Protein AF-D3AXM5-F1 (afdb_monomer)

Nearest PDB structures (foldseek):
  8ueo-assembly1_1Y  TM=3.007E-01  e=5.990E+00  Sus scrofa

Solvent-accessible surface area (backbone atoms only — not comparable to full-atom values): 7643 Å² total; per-residue (Å²): 140,57,80,69,59,55,55,54,50,50,53,52,52,53,52,48,37,53,47,13,52,52,37,27,49,51,12,56,48,40,53,74,76,42,63,86,77,38,72,65,55,48,53,51,19,52,49,30,34,55,52,13,50,47,45,33,46,50,68,77,50,74,56,74,78,54,46,77,76,40,54,55,64,71,36,64,57,41,43,11,54,48,34,31,52,51,12,57,70,45,48,45,100,58,69,70,37,33,56,52,10,52,52,33,27,52,52,12,48,52,46,37,54,49,47,73,71,49,84,68,73,84,81,75,63,78,79,65,65,62,77,76,68,79,86,88,79,132

Foldseek 3Di:
DDPVLVVVLVVLLVLQLVLLVLLLVLLVVLCVPPVPPDPVSPVLSVVSNVVSVVSNCCSVDVDVVVCVVPVLCQDLQSSLVVLLVSLVSQCDDDDSSVVSSVVSNVSSVVSNVVCVVCPDDRDDDPVVVVVVDDPPDD

Mean predicted aligned error: 11.16 Å

InterPro domains:
  IPR013714 Golgi apparatus membrane protein TVP15 [PF08507] (11-137)
  IPR013714 Golgi apparatus membrane protein TVP15 [PTHR28128] (6-129)

Secondary structure (DSSP, 8-state):
--HHHHHHHHHHHHHHHHHHHHHHHHHHHHHHHHTTT-HHHHHHHHHHHHHHHHHHHHHH---HHHHTT-HHHHSHHHHHHHHHHHHHHH--SSTHHHHHHHHHHHHHHHHHHHHHH--S--PPPTHHHHTTSSSS--

Radius of gyration: 17.48 Å; Cα contacts (8 Å, |Δi|>4): 128; chains: 1; bounding box: 41×38×53 Å

Structure (mmCIF, N/CA/C/O backbone):
data_AF-D3AXM5-F1
#
_entry.id   AF-D3AXM5-F1
#
loop_
_atom_site.group_PDB
_atom_site.id
_atom_site.type_symbol
_atom_site.label_atom_id
_atom_site.label_alt_id
_atom_site.label_comp_id
_atom_site.label_asym_id
_atom_site.label_entity_id
_atom_site.label_seq_id
_atom_site.pdbx_PDB_ins_code
_atom_site.Cartn_x
_atom_site.Cartn_y
_atom_site.Cartn_z
_atom_site.occupancy
_atom_site.B_iso_or_equiv
_atom_site.auth_seq_id
_atom_site.auth_comp_id
_atom_site.auth_asym_id
_atom_site.auth_atom_id
_atom_site.pdbx_PDB_model_num
ATOM 1 N N . MET A 1 1 ? -25.073 -2.713 24.471 1.00 40.94 1 MET A N 1
ATOM 2 C CA . MET A 1 1 ? -24.218 -1.828 23.645 1.00 40.94 1 MET A CA 1
ATOM 3 C C . MET A 1 1 ? -23.463 -2.705 22.651 1.00 40.94 1 MET A C 1
ATOM 5 O O . MET A 1 1 ? -22.771 -3.588 23.128 1.00 40.94 1 MET A O 1
ATOM 9 N N . GLY A 1 2 ? -23.597 -2.545 21.324 1.00 49.00 2 GLY A N 1
ATOM 10 C CA . GLY A 1 2 ? -22.604 -3.180 20.433 1.00 49.00 2 GLY A CA 1
ATOM 11 C C . GLY A 1 2 ? -22.921 -3.428 18.955 1.00 49.00 2 GLY A C 1
ATOM 12 O O . GLY A 1 2 ? -21.987 -3.390 18.169 1.00 49.00 2 GLY A O 1
ATOM 13 N N . VAL A 1 3 ? -24.178 -3.608 18.523 1.00 51.38 3 VAL A N 1
ATOM 14 C CA . VAL A 1 3 ? -24.455 -4.034 17.121 1.00 51.38 3 VAL A CA 1
ATOM 15 C C . VAL A 1 3 ? -23.956 -3.030 16.066 1.00 51.38 3 VAL A C 1
ATOM 17 O O . VAL A 1 3 ? -23.599 -3.421 14.957 1.00 51.38 3 VAL A O 1
ATOM 20 N N . HIS A 1 4 ? -23.890 -1.739 16.405 1.00 49.47 4 HIS A N 1
ATOM 21 C CA . HIS A 1 4 ? -23.368 -0.705 15.506 1.00 49.47 4 HIS A CA 1
ATOM 22 C C . HIS A 1 4 ? -21.833 -0.697 15.421 1.00 49.47 4 HIS A C 1
ATOM 24 O O . HIS A 1 4 ? -21.298 -0.420 14.353 1.00 49.47 4 HIS A O 1
ATOM 30 N N . GLY A 1 5 ? -21.118 -1.050 16.496 1.00 59.38 5 GLY A N 1
ATOM 31 C CA . GLY A 1 5 ? -19.648 -1.078 16.494 1.00 59.38 5 GLY A CA 1
ATOM 32 C C . GLY A 1 5 ? -19.078 -2.212 15.637 1.00 59.38 5 GLY A C 1
ATOM 33 O O . GLY A 1 5 ? -18.043 -2.057 14.992 1.00 59.38 5 GLY A O 1
ATOM 34 N N . ASP A 1 6 ? -19.803 -3.327 15.560 1.00 60.91 6 ASP A N 1
ATOM 35 C CA . ASP A 1 6 ? -19.343 -4.534 14.868 1.00 60.91 6 ASP A CA 1
ATOM 36 C C . ASP A 1 6 ? -19.359 -4.379 13.353 1.00 60.91 6 ASP A C 1
ATOM 38 O O . ASP A 1 6 ? -18.402 -4.748 12.674 1.00 60.91 6 ASP A O 1
ATOM 42 N N . ARG A 1 7 ? -20.415 -3.758 12.820 1.00 67.88 7 ARG A N 1
ATOM 43 C CA . ARG A 1 7 ? -20.551 -3.510 11.378 1.00 67.88 7 ARG A CA 1
ATOM 44 C C . ARG A 1 7 ? -19.479 -2.551 10.881 1.00 67.88 7 ARG A C 1
ATOM 46 O O . ARG A 1 7 ? -18.875 -2.790 9.843 1.00 67.88 7 ARG A O 1
ATOM 53 N N . VAL A 1 8 ? -19.224 -1.498 11.652 1.00 69.69 8 VAL A N 1
ATOM 54 C CA . VAL A 1 8 ? -18.219 -0.481 11.337 1.00 69.69 8 VAL A CA 1
ATOM 55 C C . VAL A 1 8 ? -16.825 -1.111 11.280 1.00 69.69 8 VAL A C 1
ATOM 57 O O . VAL A 1 8 ? -16.116 -0.920 10.296 1.00 69.69 8 VAL A O 1
ATOM 60 N N . SER A 1 9 ? -16.465 -1.954 12.256 1.00 70.50 9 SER A N 1
ATOM 61 C CA . SER A 1 9 ? -15.184 -2.674 12.237 1.00 70.50 9 SER A CA 1
ATOM 62 C C . SER A 1 9 ? -15.041 -3.601 11.025 1.00 70.50 9 SER A C 1
ATOM 64 O O . SER A 1 9 ? -13.982 -3.620 10.405 1.00 70.50 9 SER A O 1
ATOM 66 N N . ILE A 1 10 ? -16.095 -4.342 10.661 1.00 73.75 10 ILE A N 1
ATOM 67 C CA . ILE A 1 10 ? -16.071 -5.258 9.507 1.00 73.75 10 ILE A CA 1
ATOM 68 C C . ILE A 1 10 ? -15.844 -4.489 8.202 1.00 73.75 10 ILE A C 1
ATOM 70 O O . ILE A 1 10 ? -15.029 -4.906 7.382 1.00 73.75 10 ILE A O 1
ATOM 74 N N . ILE A 1 11 ? -16.523 -3.353 8.019 1.00 79.75 11 ILE A N 1
ATOM 75 C CA . ILE A 1 11 ? -16.368 -2.516 6.822 1.00 79.75 11 ILE A CA 1
ATOM 76 C C . ILE A 1 11 ? -14.914 -2.052 6.679 1.00 79.75 11 ILE A C 1
ATOM 78 O O . ILE A 1 11 ? -14.351 -2.124 5.588 1.00 79.75 11 ILE A O 1
ATOM 82 N N . PHE A 1 12 ? -14.279 -1.636 7.776 1.00 76.31 12 PHE A N 1
ATOM 83 C CA . PHE A 1 12 ? -12.885 -1.192 7.748 1.00 76.31 12 PHE A CA 1
ATOM 84 C C . PHE A 1 12 ? -11.890 -2.313 7.477 1.00 76.31 12 PHE A C 1
ATOM 86 O O . PHE A 1 12 ? -10.938 -2.108 6.721 1.00 76.31 12 PHE A O 1
ATOM 93 N N . THR A 1 13 ? -12.125 -3.495 8.038 1.00 80.19 13 THR A N 1
ATOM 94 C CA . THR A 1 13 ? -11.333 -4.692 7.746 1.00 80.19 13 THR A CA 1
ATOM 95 C C . THR A 1 13 ? -11.421 -5.047 6.266 1.00 80.19 13 THR A C 1
ATOM 97 O O . THR A 1 13 ? -10.394 -5.182 5.603 1.00 80.19 13 THR A O 1
ATOM 100 N N . VAL A 1 14 ? -12.631 -5.109 5.705 1.00 84.00 14 VAL A N 1
ATOM 101 C CA . VAL A 1 14 ? -12.833 -5.417 4.280 1.00 84.00 14 VAL A CA 1
ATOM 102 C C . VAL A 1 14 ? -12.168 -4.369 3.386 1.00 84.00 14 VAL A C 1
ATOM 104 O O . VAL A 1 14 ? -11.484 -4.725 2.427 1.00 84.00 14 VAL A O 1
ATOM 107 N N . LEU A 1 15 ? -12.310 -3.084 3.717 1.00 85.56 15 LEU A N 1
ATOM 108 C CA . LEU A 1 15 ? -11.693 -1.998 2.958 1.00 85.56 15 LEU A CA 1
ATOM 109 C C . LEU A 1 15 ? -10.158 -2.069 3.003 1.00 85.56 15 LEU A C 1
ATOM 111 O O . LEU A 1 15 ? -9.503 -1.889 1.979 1.00 85.56 15 LEU A O 1
ATOM 115 N N . SER A 1 16 ? -9.589 -2.394 4.165 1.00 85.44 16 SER A N 1
ATOM 116 C CA . SER A 1 16 ? -8.141 -2.561 4.343 1.00 85.44 16 SER A CA 1
ATOM 117 C C . SER A 1 16 ? -7.603 -3.752 3.546 1.00 85.44 16 SER A C 1
ATOM 119 O O . SER A 1 16 ? -6.552 -3.642 2.916 1.00 85.44 16 SER A O 1
ATOM 121 N N . ILE A 1 17 ? -8.345 -4.864 3.502 1.00 87.50 17 ILE A N 1
ATOM 122 C CA . ILE A 1 17 ? -8.012 -6.024 2.661 1.00 87.50 17 ILE A CA 1
ATOM 123 C C . ILE A 1 17 ? -8.047 -5.640 1.180 1.00 87.50 17 ILE A C 1
ATOM 125 O O . ILE A 1 17 ? -7.119 -5.973 0.446 1.00 87.50 17 ILE A O 1
ATOM 129 N N . LEU A 1 18 ? -9.078 -4.910 0.741 1.00 90.94 18 LEU A N 1
ATOM 130 C CA . LEU A 1 18 ? -9.207 -4.468 -0.649 1.00 90.94 18 LEU A CA 1
ATOM 131 C C . LEU A 1 18 ? -8.016 -3.592 -1.071 1.00 90.94 18 LEU A C 1
ATOM 133 O O . LEU A 1 18 ? -7.445 -3.795 -2.142 1.00 90.94 18 LEU A O 1
ATOM 137 N N . VAL A 1 19 ? -7.601 -2.664 -0.201 1.00 90.25 19 VAL A N 1
ATOM 138 C CA . VAL A 1 19 ? -6.406 -1.829 -0.398 1.00 90.25 19 VAL A CA 1
ATOM 139 C C . VAL A 1 19 ? -5.138 -2.678 -0.454 1.00 90.25 19 VAL A C 1
ATOM 141 O O . VAL A 1 19 ? -4.328 -2.490 -1.359 1.00 90.25 19 VAL A O 1
ATOM 144 N N . GLY A 1 20 ? -4.972 -3.636 0.462 1.00 89.31 20 GLY A N 1
ATOM 145 C CA . GLY A 1 20 ? -3.831 -4.554 0.459 1.00 89.31 20 GLY A CA 1
ATOM 146 C C . GLY A 1 20 ? -3.721 -5.346 -0.848 1.00 89.31 20 GLY A C 1
ATOM 147 O O . GLY A 1 20 ? -2.651 -5.382 -1.453 1.00 89.31 20 GLY A O 1
ATOM 148 N N . ILE A 1 21 ? -4.839 -5.887 -1.342 1.00 92.31 21 ILE A N 1
ATOM 149 C CA . ILE A 1 21 ? -4.904 -6.598 -2.628 1.00 92.31 21 ILE A CA 1
ATOM 150 C C . ILE A 1 21 ? -4.548 -5.665 -3.790 1.00 92.31 21 ILE A C 1
ATOM 152 O O . ILE A 1 21 ? -3.787 -6.059 -4.674 1.00 92.31 21 ILE A O 1
ATOM 156 N N . LEU A 1 22 ? -5.057 -4.430 -3.791 1.00 91.88 22 LEU A N 1
ATOM 157 C CA . LEU A 1 22 ? -4.764 -3.443 -4.833 1.00 91.88 22 LEU A CA 1
ATOM 158 C C . LEU A 1 22 ? -3.267 -3.089 -4.875 1.00 91.88 22 LEU A C 1
ATOM 160 O O . LEU A 1 22 ? -2.678 -3.029 -5.953 1.00 91.88 22 LEU A O 1
ATOM 164 N N . ILE A 1 23 ? -2.640 -2.920 -3.708 1.00 91.06 23 ILE A N 1
ATOM 165 C CA . ILE A 1 23 ? -1.199 -2.667 -3.564 1.00 91.06 23 ILE A CA 1
ATOM 166 C C . ILE A 1 23 ? -0.387 -3.872 -4.060 1.00 91.06 23 ILE A C 1
ATOM 168 O O . ILE A 1 23 ? 0.559 -3.702 -4.832 1.00 91.06 23 ILE A O 1
ATOM 172 N N . THR A 1 24 ? -0.770 -5.095 -3.682 1.00 92.62 24 THR A N 1
ATOM 173 C CA . THR A 1 24 ? -0.116 -6.316 -4.177 1.00 92.62 24 THR A CA 1
ATOM 174 C C . THR A 1 24 ? -0.254 -6.446 -5.696 1.00 92.62 24 THR A C 1
ATOM 176 O O . THR A 1 24 ? 0.726 -6.761 -6.373 1.00 92.62 24 THR A O 1
ATOM 179 N N . ALA A 1 25 ? -1.434 -6.152 -6.251 1.00 90.94 25 ALA A N 1
ATOM 180 C CA . ALA A 1 25 ? -1.678 -6.163 -7.692 1.00 90.94 25 ALA A CA 1
ATOM 181 C C . ALA A 1 25 ? -0.830 -5.113 -8.428 1.00 90.94 25 ALA A C 1
ATOM 183 O O . ALA A 1 25 ? -0.256 -5.424 -9.470 1.00 90.94 25 ALA A O 1
ATOM 184 N N . ALA A 1 26 ? -0.683 -3.905 -7.869 1.00 87.75 26 ALA A N 1
ATOM 185 C CA . ALA A 1 26 ? 0.225 -2.885 -8.395 1.00 87.75 26 ALA A CA 1
ATOM 186 C C . ALA A 1 26 ? 1.682 -3.374 -8.393 1.00 87.75 26 ALA A C 1
ATOM 188 O O . ALA A 1 26 ? 2.378 -3.231 -9.398 1.00 87.75 26 ALA A O 1
ATOM 189 N N . GLY A 1 27 ? 2.119 -4.039 -7.320 1.00 87.38 27 GLY A N 1
ATOM 190 C CA . GLY A 1 27 ? 3.419 -4.708 -7.256 1.00 87.38 27 GLY A CA 1
ATOM 191 C C . GLY A 1 27 ? 3.635 -5.682 -8.410 1.00 87.38 27 GLY A C 1
ATOM 192 O O . GLY A 1 27 ? 4.592 -5.523 -9.165 1.00 87.38 27 GLY A O 1
ATOM 193 N N . ILE A 1 28 ? 2.708 -6.623 -8.606 1.00 88.12 28 ILE A N 1
ATOM 194 C CA . ILE A 1 28 ? 2.756 -7.623 -9.688 1.00 88.12 28 ILE A CA 1
ATOM 195 C C . ILE A 1 28 ? 2.758 -6.950 -11.070 1.00 88.12 28 ILE A C 1
ATOM 197 O O . ILE A 1 28 ? 3.547 -7.319 -11.940 1.00 88.12 28 ILE A O 1
ATOM 201 N N . TYR A 1 29 ? 1.930 -5.925 -11.275 1.00 86.00 29 TYR A N 1
ATOM 202 C CA . TYR A 1 29 ? 1.875 -5.181 -12.535 1.00 86.00 29 TYR A CA 1
ATOM 203 C C . TYR A 1 29 ? 3.191 -4.441 -12.839 1.00 86.00 29 TYR A C 1
ATOM 205 O O . TYR A 1 29 ? 3.584 -4.306 -14.002 1.00 86.00 29 TYR A O 1
ATOM 213 N N . SER A 1 30 ? 3.930 -4.025 -11.806 1.00 83.06 30 SER A N 1
ATOM 214 C CA . SER A 1 30 ? 5.270 -3.434 -11.940 1.00 83.06 30 SER A CA 1
ATOM 215 C C . SER A 1 30 ? 6.286 -4.412 -12.535 1.00 83.06 30 SER A C 1
ATOM 217 O O . SER A 1 30 ? 7.113 -4.021 -13.360 1.00 83.06 30 SER A O 1
ATOM 219 N N . PHE A 1 31 ? 6.172 -5.706 -12.218 1.00 79.94 31 PHE A N 1
ATOM 220 C CA . PHE A 1 31 ? 7.002 -6.738 -12.850 1.00 79.94 31 PHE A CA 1
ATOM 221 C C . PHE A 1 31 ? 6.661 -6.924 -14.331 1.00 79.94 31 PHE A C 1
ATOM 223 O O . PHE A 1 31 ? 7.563 -7.075 -15.151 1.00 79.94 31 PHE A O 1
ATOM 230 N N . VAL A 1 32 ? 5.379 -6.877 -14.699 1.00 78.31 32 VAL A N 1
ATOM 231 C CA . VAL A 1 32 ? 4.943 -7.105 -16.089 1.00 78.31 32 VAL A CA 1
ATOM 232 C C . VAL A 1 32 ? 5.266 -5.913 -16.996 1.00 78.31 32 VAL A C 1
ATOM 234 O O . VAL A 1 32 ? 5.666 -6.095 -18.143 1.00 78.31 32 VAL A O 1
ATOM 237 N N . SER A 1 33 ? 5.108 -4.689 -16.492 1.00 72.81 33 SER A N 1
ATOM 238 C CA . SER A 1 33 ? 5.213 -3.462 -17.294 1.00 72.81 33 SER A CA 1
ATOM 239 C C . SER A 1 33 ? 6.645 -2.979 -17.552 1.00 72.81 33 SER A C 1
ATOM 241 O O . SER A 1 33 ? 6.864 -2.218 -18.496 1.00 72.81 33 SER A O 1
ATOM 243 N N . GLY A 1 34 ? 7.641 -3.405 -16.768 1.00 62.69 34 GLY A N 1
ATOM 244 C CA . GLY A 1 34 ? 8.970 -2.808 -16.906 1.00 62.69 34 GLY A CA 1
ATOM 245 C C . GLY A 1 34 ? 10.106 -3.441 -16.118 1.00 62.69 34 GLY A C 1
ATOM 246 O O . GLY A 1 34 ? 11.006 -2.703 -15.719 1.00 62.69 34 GLY A O 1
ATOM 247 N N . PHE A 1 35 ? 10.122 -4.771 -15.947 1.00 59.38 35 PHE A N 1
ATOM 248 C CA . PHE A 1 35 ? 11.176 -5.503 -15.217 1.00 59.38 35 PHE A CA 1
ATOM 249 C C . PHE A 1 35 ? 12.617 -5.102 -15.594 1.00 59.38 35 PHE A C 1
ATOM 251 O O . PHE A 1 35 ? 13.512 -5.129 -14.757 1.00 59.38 35 PHE A O 1
ATOM 258 N N . TRP A 1 36 ? 12.838 -4.688 -16.846 1.00 56.41 36 TRP A N 1
ATOM 259 C CA . TRP A 1 36 ? 14.164 -4.416 -17.411 1.00 56.41 36 TRP A CA 1
ATOM 260 C C . TRP A 1 36 ? 14.531 -2.929 -17.517 1.00 56.41 36 TRP A C 1
ATOM 262 O O . TRP A 1 36 ? 15.653 -2.612 -17.902 1.00 56.41 36 TRP A O 1
ATOM 272 N N . ARG A 1 37 ? 13.610 -1.996 -17.225 1.00 63.78 37 ARG A N 1
ATOM 273 C CA . ARG A 1 37 ? 13.835 -0.559 -17.495 1.00 63.78 37 ARG A CA 1
ATOM 274 C C . ARG A 1 37 ? 14.566 0.180 -16.379 1.00 63.78 37 ARG A C 1
ATOM 276 O O . ARG A 1 37 ? 15.213 1.181 -16.666 1.00 63.78 37 ARG A O 1
ATOM 283 N N . SER A 1 38 ? 14.449 -0.262 -15.125 1.00 74.50 38 SER A N 1
ATOM 284 C CA . SER A 1 38 ? 15.107 0.403 -13.996 1.00 74.50 38 SER A CA 1
ATOM 285 C C . SER A 1 38 ? 15.140 -0.477 -12.746 1.00 74.50 38 SER A C 1
ATOM 287 O O . SER A 1 38 ? 14.113 -1.011 -12.327 1.00 74.50 38 SER A O 1
ATOM 289 N N . ILE A 1 39 ? 16.305 -0.553 -12.096 1.00 80.62 39 ILE A N 1
ATOM 290 C CA . ILE A 1 39 ? 16.489 -1.225 -10.796 1.00 80.62 39 ILE A CA 1
ATOM 291 C C . ILE A 1 39 ? 15.566 -0.629 -9.722 1.00 80.62 39 ILE A C 1
ATOM 293 O O . ILE A 1 39 ? 15.067 -1.348 -8.861 1.00 80.62 39 ILE A O 1
ATOM 297 N N . ILE A 1 40 ? 15.281 0.673 -9.797 1.00 82.25 40 ILE A N 1
ATOM 298 C CA . ILE A 1 40 ? 14.416 1.368 -8.834 1.00 82.25 40 ILE A CA 1
ATOM 299 C C . ILE A 1 40 ? 12.983 0.822 -8.907 1.00 82.25 40 ILE A C 1
ATOM 301 O O . ILE A 1 40 ? 12.381 0.542 -7.874 1.00 82.25 40 ILE A O 1
ATOM 305 N N . GLY A 1 41 ? 12.461 0.599 -10.118 1.00 80.19 41 GLY A N 1
ATOM 306 C CA . GLY A 1 41 ? 11.126 0.025 -10.317 1.00 80.19 41 GLY A CA 1
ATOM 307 C C . GLY A 1 41 ? 11.022 -1.413 -9.807 1.00 80.19 41 GLY A C 1
ATOM 308 O O . GLY A 1 41 ? 10.008 -1.785 -9.221 1.00 80.19 41 GLY A O 1
ATOM 309 N N . PHE A 1 42 ? 12.093 -2.197 -9.953 1.00 83.25 42 PHE A N 1
ATOM 310 C CA . PHE A 1 42 ? 12.168 -3.558 -9.418 1.00 83.25 42 PHE A CA 1
ATOM 311 C C . PHE A 1 42 ? 12.113 -3.576 -7.886 1.00 83.25 42 PHE A C 1
ATOM 313 O O . PHE A 1 42 ? 11.307 -4.303 -7.303 1.00 83.25 42 PHE A O 1
ATOM 320 N N . VAL A 1 43 ? 12.925 -2.741 -7.228 1.00 87.56 43 VAL A N 1
ATOM 321 C CA . VAL A 1 43 ? 12.919 -2.636 -5.762 1.00 87.56 43 VAL A CA 1
ATOM 322 C C . VAL A 1 43 ? 11.548 -2.168 -5.272 1.00 87.56 43 VAL A C 1
ATOM 324 O O . VAL A 1 43 ? 10.984 -2.789 -4.375 1.00 87.56 43 VAL A O 1
ATOM 327 N N . LEU A 1 44 ? 10.962 -1.145 -5.900 1.00 87.12 44 LEU A N 1
ATOM 328 C CA . LEU A 1 44 ? 9.619 -0.666 -5.560 1.00 87.12 44 LEU A CA 1
ATOM 329 C C . LEU A 1 44 ? 8.544 -1.750 -5.742 1.00 87.12 44 LEU A C 1
ATOM 331 O O . LEU A 1 44 ? 7.709 -1.929 -4.860 1.00 87.12 44 LEU A O 1
ATOM 335 N N . GLY A 1 45 ? 8.606 -2.532 -6.823 1.00 87.94 45 GLY A N 1
ATOM 336 C CA . GLY A 1 45 ? 7.698 -3.657 -7.063 1.00 87.94 45 GLY A CA 1
ATOM 337 C C . GLY A 1 45 ? 7.742 -4.710 -5.951 1.00 87.94 45 GLY A C 1
ATOM 338 O O . GLY A 1 45 ? 6.691 -5.129 -5.461 1.00 87.94 45 GLY A O 1
ATOM 339 N N . ILE A 1 46 ? 8.943 -5.092 -5.497 1.00 89.94 46 ILE A N 1
ATOM 340 C CA . ILE A 1 46 ? 9.118 -5.995 -4.344 1.00 89.94 46 ILE A CA 1
ATOM 341 C C . ILE A 1 46 ? 8.512 -5.377 -3.083 1.00 89.94 46 ILE A C 1
ATOM 343 O O . ILE A 1 46 ? 7.781 -6.052 -2.356 1.00 89.94 46 ILE A O 1
ATOM 347 N N . TYR A 1 47 ? 8.786 -4.095 -2.839 1.00 90.50 47 TYR A N 1
ATOM 348 C CA . TYR A 1 47 ? 8.245 -3.366 -1.694 1.00 90.50 47 TYR A CA 1
ATOM 349 C C . TYR A 1 47 ? 6.711 -3.392 -1.684 1.00 90.50 47 TYR A C 1
ATOM 351 O O . TYR A 1 47 ? 6.118 -3.713 -0.653 1.00 90.50 47 TYR A O 1
ATOM 359 N N . TYR A 1 48 ? 6.057 -3.137 -2.819 1.00 90.81 48 TYR A N 1
ATOM 360 C CA . TYR A 1 48 ? 4.596 -3.183 -2.915 1.00 90.81 48 TYR A CA 1
ATOM 361 C C . TYR A 1 48 ? 4.039 -4.583 -2.636 1.00 90.81 48 TYR A C 1
ATOM 363 O O . TYR A 1 48 ? 3.053 -4.711 -1.914 1.00 90.81 48 TYR A O 1
ATOM 371 N N . ILE A 1 49 ? 4.673 -5.647 -3.143 1.00 91.81 49 ILE A N 1
ATOM 372 C CA . ILE A 1 49 ? 4.220 -7.021 -2.873 1.00 91.81 49 ILE A CA 1
ATOM 373 C C . ILE A 1 49 ? 4.360 -7.351 -1.385 1.00 91.81 49 ILE A C 1
ATOM 375 O O . ILE A 1 49 ? 3.390 -7.803 -0.777 1.00 91.81 49 ILE A O 1
ATOM 379 N N . ILE A 1 50 ? 5.531 -7.099 -0.790 1.00 92.56 50 ILE A N 1
ATOM 380 C CA . ILE A 1 50 ? 5.790 -7.402 0.624 1.00 92.56 50 ILE A CA 1
ATOM 381 C C . ILE A 1 50 ? 4.809 -6.645 1.515 1.00 92.56 50 ILE A C 1
ATOM 383 O O . ILE A 1 50 ? 4.156 -7.252 2.365 1.00 92.56 50 ILE A O 1
ATOM 387 N N . PHE A 1 51 ? 4.668 -5.334 1.310 1.00 91.38 51 PHE A N 1
ATOM 388 C CA . PHE A 1 51 ? 3.776 -4.537 2.138 1.00 91.38 51 PHE A CA 1
ATOM 389 C C . PHE A 1 51 ? 2.295 -4.838 1.884 1.00 91.38 51 PHE A C 1
ATOM 391 O O . PHE A 1 51 ? 1.532 -4.899 2.844 1.00 91.38 51 PHE A O 1
ATOM 398 N N . GLY A 1 52 ? 1.880 -5.080 0.639 1.00 90.25 52 GLY A N 1
ATOM 399 C CA . GLY A 1 52 ? 0.500 -5.454 0.316 1.00 90.25 52 GLY A CA 1
ATOM 400 C C . GLY A 1 52 ? 0.096 -6.788 0.950 1.00 90.25 52 GLY A C 1
ATOM 401 O O . GLY A 1 52 ? -0.942 -6.874 1.608 1.00 90.25 52 GLY A O 1
ATOM 402 N N . VAL A 1 53 ? 0.963 -7.805 0.861 1.00 90.94 53 VAL A N 1
ATOM 403 C CA . VAL A 1 53 ? 0.738 -9.105 1.517 1.00 90.94 53 VAL A CA 1
ATOM 404 C C . VAL A 1 53 ? 0.739 -8.955 3.037 1.00 90.94 53 VAL A C 1
ATOM 406 O O . VAL A 1 53 ? -0.119 -9.535 3.698 1.00 90.94 53 VAL A O 1
ATOM 409 N N . MET A 1 54 ? 1.644 -8.145 3.597 1.00 87.25 54 MET A N 1
ATOM 410 C CA . MET A 1 54 ? 1.656 -7.840 5.032 1.00 87.25 54 MET A CA 1
ATOM 411 C C . MET A 1 54 ? 0.347 -7.200 5.497 1.00 87.25 54 MET A C 1
ATOM 413 O O . MET A 1 54 ? -0.181 -7.625 6.516 1.00 87.25 54 MET A O 1
ATOM 417 N N . ILE A 1 55 ? -0.215 -6.240 4.755 1.00 86.62 55 ILE A N 1
ATOM 418 C CA . ILE A 1 55 ? -1.511 -5.622 5.086 1.00 86.62 55 ILE A CA 1
ATOM 419 C C . ILE A 1 55 ? -2.615 -6.681 5.149 1.00 86.62 55 ILE A C 1
ATOM 421 O O . ILE A 1 55 ? -3.341 -6.757 6.139 1.00 86.62 55 ILE A O 1
ATOM 425 N N . 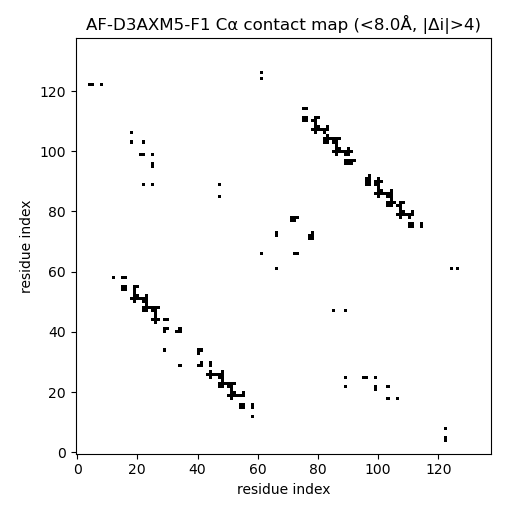VAL A 1 56 ? -2.725 -7.522 4.116 1.00 87.69 56 VAL A N 1
ATOM 426 C CA . VAL A 1 56 ? -3.754 -8.573 4.058 1.00 87.69 56 VAL A CA 1
ATOM 427 C C . VAL A 1 56 ? -3.563 -9.580 5.194 1.00 87.69 56 VAL A C 1
ATOM 429 O O . VAL A 1 56 ? -4.523 -9.940 5.873 1.00 87.69 56 VAL A O 1
ATOM 432 N N . PHE A 1 57 ? -2.324 -10.006 5.439 1.00 84.69 57 PHE A N 1
ATOM 433 C CA . PHE A 1 57 ? -2.007 -10.967 6.490 1.00 84.69 57 PHE A CA 1
ATOM 434 C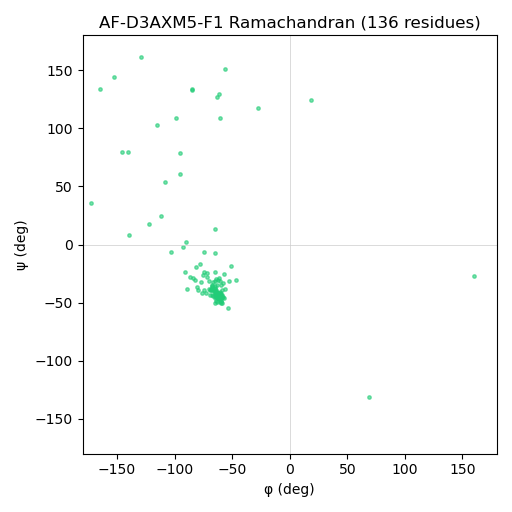 C . PHE A 1 57 ? -2.298 -10.415 7.888 1.00 84.69 57 PHE A C 1
ATOM 436 O O . PHE A 1 57 ? -2.912 -11.112 8.690 1.00 84.69 57 PHE A O 1
ATOM 443 N N . LEU A 1 58 ? -1.910 -9.166 8.164 1.00 80.06 58 LEU A N 1
ATOM 444 C CA . LEU A 1 58 ? -2.180 -8.486 9.434 1.00 80.06 58 LEU A CA 1
ATOM 445 C C . LEU A 1 58 ? -3.679 -8.321 9.690 1.00 80.06 58 LEU A C 1
ATOM 447 O O . LEU A 1 58 ? -4.100 -8.325 10.842 1.00 80.06 58 LEU A O 1
ATOM 451 N N . GLU A 1 59 ? -4.484 -8.181 8.638 1.00 79.69 59 GLU A N 1
ATOM 452 C CA . GLU A 1 59 ? -5.928 -8.008 8.775 1.00 79.69 59 GLU A CA 1
ATOM 453 C C . GLU A 1 59 ? -6.662 -9.343 8.998 1.00 79.69 59 GLU A C 1
ATOM 455 O O . GLU A 1 59 ? -7.596 -9.404 9.796 1.00 79.69 59 GLU A O 1
ATOM 460 N N . ILE A 1 60 ? -6.216 -10.430 8.352 1.00 76.25 60 ILE A N 1
ATOM 461 C CA . ILE A 1 60 ? -6.783 -11.782 8.536 1.00 76.25 60 ILE A CA 1
ATOM 462 C C . ILE A 1 60 ? -6.309 -12.400 9.854 1.00 76.25 60 ILE A C 1
ATOM 464 O O . ILE A 1 60 ? -7.072 -13.041 10.577 1.00 76.25 60 ILE A O 1
ATOM 468 N N . SER A 1 61 ? -5.029 -12.221 10.161 1.00 63.94 61 SER A N 1
ATOM 469 C CA . SER A 1 61 ? -4.379 -12.731 11.354 1.00 63.94 61 SER A CA 1
ATOM 470 C C . SER A 1 61 ? -3.937 -11.545 12.203 1.00 63.94 61 SER A C 1
ATOM 472 O O . SER A 1 61 ? -2.869 -10.973 12.001 1.00 63.94 61 SER A O 1
ATOM 474 N N . PHE A 1 62 ? -4.705 -11.280 13.259 1.00 63.59 62 PHE A N 1
ATOM 475 C CA . PHE A 1 62 ? -4.335 -10.398 14.369 1.00 63.59 62 PHE A CA 1
ATOM 476 C C . PHE A 1 62 ? -3.745 -11.201 15.563 1.00 63.59 62 PHE A C 1
ATOM 478 O O . PHE A 1 62 ? -4.332 -11.182 16.650 1.00 63.59 62 PHE A O 1
ATOM 485 N N . PRO A 1 63 ? -2.622 -11.957 15.463 1.00 53.62 63 PRO A N 1
ATOM 486 C CA . PRO A 1 63 ? -2.006 -12.504 16.660 1.00 53.62 63 PRO A CA 1
ATOM 487 C C . PRO A 1 63 ? -1.539 -11.347 17.540 1.00 53.62 63 PRO A C 1
ATOM 489 O O . PRO A 1 63 ? -0.753 -10.500 17.109 1.00 53.62 63 PRO A O 1
ATOM 492 N N . ALA A 1 64 ? -1.949 -11.359 18.808 1.00 55.41 64 ALA A N 1
ATOM 493 C CA . ALA A 1 64 ? -1.524 -10.395 19.827 1.00 55.41 64 ALA A CA 1
ATOM 494 C C . ALA A 1 64 ? 0.012 -10.237 19.927 1.00 55.41 64 ALA A C 1
ATOM 496 O O . ALA A 1 64 ? 0.505 -9.231 20.426 1.00 55.41 64 ALA A O 1
ATOM 497 N N . ARG A 1 65 ? 0.774 -11.210 19.409 1.00 50.28 65 ARG A N 1
ATOM 498 C CA . ARG A 1 65 ? 2.240 -11.233 19.388 1.00 50.28 65 ARG A CA 1
ATOM 499 C C . ARG A 1 65 ? 2.875 -10.284 18.353 1.00 50.28 65 ARG A C 1
ATOM 501 O O . ARG A 1 65 ? 4.011 -9.882 18.550 1.00 50.28 65 ARG A O 1
ATOM 508 N N . ILE A 1 66 ? 2.166 -9.911 17.281 1.00 57.38 66 ILE A N 1
ATOM 509 C CA . ILE A 1 66 ? 2.657 -8.939 16.275 1.00 57.38 66 ILE A CA 1
ATOM 510 C C . ILE A 1 66 ? 2.239 -7.507 16.637 1.00 57.38 66 ILE A C 1
ATOM 512 O O . ILE A 1 66 ? 2.931 -6.553 16.284 1.00 57.38 66 ILE A O 1
ATOM 516 N N . LEU A 1 67 ? 1.172 -7.349 17.431 1.00 56.88 67 LEU A N 1
ATOM 517 C CA . LEU A 1 67 ? 0.740 -6.048 17.956 1.00 56.88 67 LEU A CA 1
ATOM 518 C C . LEU A 1 67 ? 1.793 -5.373 18.838 1.00 56.88 67 LEU A C 1
ATOM 520 O O . LEU A 1 67 ? 1.868 -4.148 18.848 1.00 56.88 67 LEU A O 1
ATOM 524 N N . SER A 1 68 ? 2.607 -6.148 19.561 1.00 59.38 68 SER A N 1
ATOM 525 C CA . SER A 1 68 ? 3.680 -5.578 20.380 1.00 59.38 68 SER A CA 1
ATOM 526 C C . SER A 1 68 ? 4.838 -5.028 19.542 1.00 59.38 68 SER A C 1
ATOM 528 O O . SER A 1 68 ? 5.533 -4.134 20.011 1.00 59.38 68 SER A O 1
ATOM 530 N N . LEU A 1 69 ? 5.041 -5.526 18.313 1.00 60.03 69 LEU A N 1
ATOM 531 C CA . LEU A 1 69 ? 6.069 -5.025 17.390 1.00 60.03 69 LEU A CA 1
ATOM 532 C C . LEU A 1 69 ? 5.551 -3.880 16.506 1.00 60.03 69 LEU A C 1
ATOM 534 O O . LEU A 1 69 ? 6.274 -2.919 16.267 1.00 60.03 69 LEU A O 1
ATOM 538 N N . PHE A 1 70 ? 4.299 -3.947 16.046 1.00 62.62 70 PHE A N 1
ATOM 539 C CA . PHE A 1 70 ? 3.672 -2.932 15.190 1.00 62.62 70 PHE A CA 1
ATOM 540 C C . PHE A 1 70 ? 2.614 -2.124 15.950 1.00 62.62 70 PHE A C 1
ATOM 542 O O . PHE A 1 70 ? 1.475 -1.982 15.500 1.00 62.62 70 PHE A O 1
ATOM 549 N N . GLY A 1 71 ? 2.998 -1.542 17.091 1.00 62.72 71 GLY A N 1
ATOM 550 C CA . GLY A 1 71 ? 2.105 -0.692 17.888 1.00 62.72 71 GLY A CA 1
ATOM 551 C C . GLY A 1 71 ? 1.463 0.437 17.069 1.00 62.72 71 GLY A C 1
ATOM 552 O O . GLY A 1 71 ? 0.309 0.777 17.288 1.00 62.72 71 GLY A O 1
ATOM 553 N N . PHE A 1 72 ? 2.158 0.941 16.045 1.00 67.94 72 PHE A N 1
ATOM 554 C CA . PHE A 1 72 ? 1.644 1.939 15.103 1.00 67.94 72 PHE A CA 1
ATOM 555 C C . PHE A 1 72 ? 0.453 1.447 14.259 1.00 67.94 72 PHE A C 1
ATOM 557 O O . PHE A 1 72 ? -0.498 2.196 14.066 1.00 67.94 72 PHE A O 1
ATOM 564 N N . TYR A 1 73 ? 0.455 0.190 13.800 1.00 67.81 73 TYR A N 1
ATOM 565 C CA . TYR A 1 73 ? -0.628 -0.373 12.977 1.00 67.81 73 TYR A CA 1
ATOM 566 C C . TYR A 1 73 ? -1.859 -0.767 13.815 1.00 67.81 73 TYR A C 1
ATOM 568 O O . TYR A 1 73 ? -2.953 -0.945 13.282 1.00 67.81 73 TYR A O 1
ATOM 576 N N . ALA A 1 74 ? -1.693 -0.896 15.136 1.00 62.56 74 ALA A N 1
ATOM 577 C CA . ALA A 1 74 ? -2.794 -1.126 16.069 1.00 62.56 74 ALA A CA 1
ATOM 578 C C . ALA A 1 74 ? -3.675 0.124 16.252 1.00 62.56 74 AL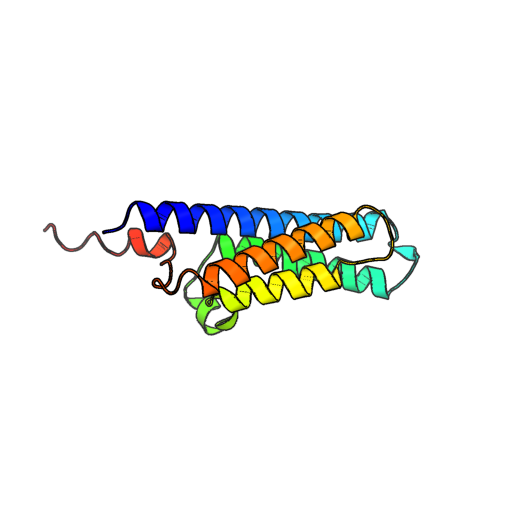A A C 1
ATOM 580 O O . ALA A 1 74 ? -4.876 0.003 16.503 1.00 62.56 74 ALA A O 1
ATOM 581 N N . TYR A 1 75 ? -3.103 1.320 16.076 1.00 68.88 75 TYR A N 1
ATOM 582 C CA . TYR A 1 75 ? -3.861 2.566 16.071 1.00 68.88 75 TYR A CA 1
ATOM 583 C C . TYR A 1 75 ? -4.441 2.839 14.682 1.00 68.88 75 TYR A C 1
ATOM 585 O O . TYR A 1 75 ? -3.752 2.782 13.663 1.00 68.88 75 TYR A O 1
ATOM 593 N N . TRP A 1 76 ? -5.720 3.209 14.649 1.00 65.75 76 TRP A N 1
ATOM 594 C CA . TRP A 1 76 ? -6.444 3.544 13.417 1.00 65.75 76 TRP A CA 1
ATOM 595 C C . TRP A 1 76 ? -5.767 4.654 12.616 1.00 65.75 76 TRP A C 1
ATOM 597 O O . TRP A 1 76 ? -5.685 4.583 11.391 1.00 65.75 76 TRP A O 1
ATOM 607 N N . PHE A 1 77 ? -5.228 5.647 13.320 1.00 74.94 77 PHE A N 1
ATOM 608 C CA . PHE A 1 77 ? -4.464 6.726 12.716 1.00 74.94 77 PHE A CA 1
ATOM 609 C C . PHE A 1 77 ? -3.213 6.219 11.986 1.00 74.94 77 PHE A C 1
ATOM 611 O O . PHE A 1 77 ? -2.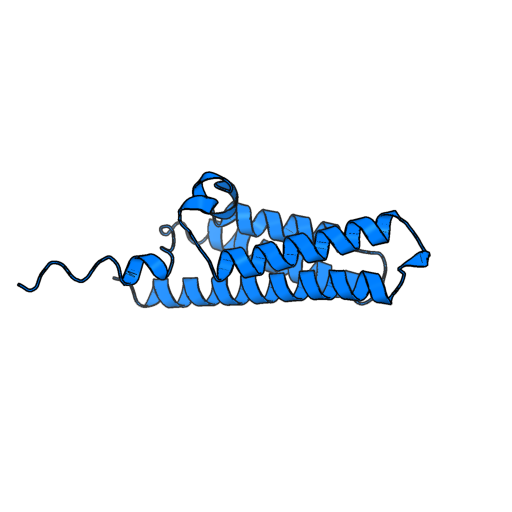933 6.639 10.864 1.00 74.94 77 PHE A O 1
ATOM 618 N N . GLY A 1 78 ? -2.485 5.273 12.588 1.00 75.88 78 GLY A N 1
ATOM 619 C CA . GLY A 1 78 ? -1.278 4.729 11.978 1.00 75.88 78 GLY A CA 1
ATOM 620 C C . GLY A 1 78 ? -1.570 3.913 10.721 1.00 75.88 78 GLY A C 1
ATOM 621 O O . GLY A 1 78 ? -0.860 4.056 9.728 1.00 75.88 78 GLY A O 1
ATOM 622 N N . LYS A 1 79 ? -2.679 3.157 10.695 1.00 80.12 79 LYS A N 1
ATOM 623 C CA . LYS A 1 79 ? -3.156 2.493 9.467 1.00 80.12 79 LYS A CA 1
ATOM 624 C C . LYS A 1 79 ? -3.458 3.489 8.344 1.00 80.12 79 LYS A C 1
ATOM 626 O O . LYS A 1 79 ? -2.991 3.298 7.223 1.00 80.12 79 LYS A O 1
ATOM 631 N N . GLY A 1 80 ? -4.211 4.552 8.637 1.00 83.31 80 GLY A N 1
ATOM 632 C CA . GLY A 1 80 ? -4.566 5.569 7.640 1.00 83.31 80 GLY A CA 1
ATOM 633 C C . GLY A 1 80 ? -3.335 6.265 7.052 1.00 83.31 80 GLY A C 1
ATOM 634 O O . GLY A 1 80 ? -3.195 6.355 5.832 1.00 83.31 80 GLY A O 1
ATOM 635 N N . LEU A 1 81 ? -2.398 6.678 7.911 1.00 85.62 81 LEU A N 1
ATOM 636 C CA . LEU A 1 81 ? -1.153 7.318 7.481 1.00 85.62 81 LEU A CA 1
ATOM 637 C C . LEU A 1 81 ? -0.264 6.368 6.664 1.00 85.62 81 LEU A C 1
ATOM 639 O O . LEU A 1 81 ? 0.333 6.783 5.672 1.00 85.62 81 LEU A O 1
ATOM 643 N N . PHE A 1 82 ? -0.213 5.088 7.040 1.00 87.44 82 PHE A N 1
ATOM 644 C CA . PHE A 1 82 ? 0.510 4.065 6.290 1.00 87.44 82 PHE A CA 1
ATOM 645 C C . PHE A 1 82 ? -0.044 3.894 4.872 1.00 87.44 82 PHE A C 1
ATOM 647 O O . PHE A 1 82 ? 0.727 3.864 3.916 1.00 87.44 82 PHE A O 1
ATOM 654 N N . PHE A 1 83 ? -1.369 3.844 4.709 1.00 88.00 83 PHE A N 1
ATOM 655 C CA . PHE A 1 83 ? -1.978 3.758 3.380 1.00 88.00 83 PHE A CA 1
ATOM 656 C C . PHE A 1 83 ? -1.712 5.004 2.539 1.00 88.00 83 PHE A C 1
ATOM 658 O O . PHE A 1 83 ? -1.384 4.866 1.366 1.00 88.00 83 PHE A O 1
ATOM 665 N N . ILE A 1 84 ? -1.762 6.203 3.125 1.00 89.31 84 ILE A N 1
ATOM 666 C CA . ILE A 1 84 ? -1.391 7.435 2.410 1.00 89.31 84 ILE A CA 1
ATOM 667 C C . ILE A 1 84 ? 0.061 7.353 1.928 1.00 89.31 84 ILE A C 1
ATOM 669 O O . ILE A 1 84 ? 0.328 7.636 0.762 1.00 89.31 84 ILE A O 1
ATOM 673 N N . LEU A 1 85 ? 0.983 6.913 2.789 1.00 90.75 85 LEU A N 1
ATOM 674 C CA . LEU A 1 85 ? 2.393 6.753 2.435 1.00 90.75 85 LEU A CA 1
ATOM 675 C C . LEU A 1 85 ? 2.576 5.746 1.294 1.00 90.75 85 LEU A C 1
ATOM 677 O O . LEU A 1 85 ? 3.288 6.038 0.336 1.00 90.75 85 LEU A O 1
ATOM 681 N N . LEU A 1 86 ? 1.912 4.589 1.353 1.00 90.12 86 LEU A N 1
ATOM 682 C CA . LEU A 1 86 ? 1.998 3.581 0.293 1.00 90.12 86 LEU A CA 1
ATOM 683 C C . LEU A 1 86 ? 1.362 4.034 -1.017 1.00 90.12 86 LEU A C 1
ATOM 685 O O . LEU A 1 86 ? 1.902 3.754 -2.084 1.00 90.12 86 LEU A O 1
ATOM 689 N N . GLY A 1 87 ? 0.234 4.733 -0.948 1.00 88.00 87 GLY A N 1
ATOM 690 C CA . GLY A 1 87 ? -0.415 5.280 -2.129 1.00 88.00 87 GLY A CA 1
ATOM 691 C C . GLY A 1 87 ? 0.442 6.352 -2.802 1.00 88.00 87 GLY A C 1
ATOM 692 O O . GLY A 1 87 ? 0.543 6.361 -4.026 1.00 88.00 87 GLY A O 1
ATOM 693 N N . LEU A 1 88 ? 1.142 7.181 -2.018 1.00 89.75 88 LEU A N 1
ATOM 694 C CA . LEU A 1 88 ? 2.121 8.142 -2.533 1.00 89.75 88 LEU A CA 1
ATOM 695 C C . LEU A 1 88 ? 3.352 7.443 -3.126 1.00 89.75 88 LEU A C 1
ATOM 697 O O . LEU A 1 88 ? 3.881 7.891 -4.135 1.00 89.75 88 LEU A O 1
ATOM 701 N N . LEU A 1 89 ? 3.778 6.324 -2.530 1.00 89.56 89 LEU A N 1
ATOM 702 C CA . LEU A 1 89 ? 4.884 5.509 -3.034 1.00 89.56 89 LEU A CA 1
ATOM 703 C C . LEU A 1 89 ? 4.536 4.827 -4.365 1.00 89.56 89 LEU A C 1
ATOM 705 O O . LEU A 1 89 ? 5.420 4.647 -5.195 1.00 89.56 89 LEU A O 1
ATOM 709 N N . ILE A 1 90 ? 3.277 4.423 -4.560 1.00 86.62 90 ILE A N 1
ATOM 710 C CA . ILE A 1 90 ? 2.756 3.844 -5.812 1.00 86.62 90 ILE A CA 1
ATOM 711 C C . ILE A 1 90 ? 2.538 4.914 -6.886 1.00 86.62 90 ILE A C 1
ATOM 713 O O . ILE A 1 90 ? 2.570 4.594 -8.075 1.00 86.62 90 ILE A O 1
ATOM 717 N N . LEU A 1 91 ? 2.299 6.164 -6.484 1.00 86.06 91 LEU A N 1
ATOM 718 C CA . LEU A 1 91 ? 1.979 7.254 -7.393 1.00 86.06 91 LEU A CA 1
ATOM 719 C C . LEU A 1 91 ? 3.134 7.466 -8.384 1.00 86.06 91 LEU A C 1
ATOM 721 O O . LEU A 1 91 ? 4.217 7.927 -8.034 1.00 86.06 91 LEU A O 1
ATOM 725 N N . SER A 1 92 ? 2.888 7.095 -9.638 1.00 81.62 92 SER A N 1
ATOM 726 C CA . SER A 1 92 ? 3.843 7.183 -10.740 1.00 81.62 92 SER A CA 1
ATOM 727 C C . SER A 1 92 ? 3.199 7.892 -11.928 1.00 81.62 92 SER A C 1
ATOM 729 O O . SER A 1 92 ? 1.974 7.980 -12.016 1.00 81.62 92 SER A O 1
ATOM 731 N N . ASP A 1 93 ? 4.023 8.382 -12.851 1.00 68.81 93 ASP A N 1
ATOM 732 C CA . ASP A 1 93 ? 3.650 9.324 -13.916 1.00 68.81 93 ASP A CA 1
ATOM 733 C C . ASP A 1 93 ? 2.646 8.777 -14.952 1.00 68.81 93 ASP A C 1
ATOM 735 O O . ASP A 1 93 ? 2.181 9.520 -15.812 1.00 68.81 93 ASP A O 1
ATOM 739 N N . SER A 1 94 ? 2.285 7.483 -14.933 1.00 66.44 94 SER A N 1
ATOM 740 C CA . SER A 1 94 ? 1.359 6.956 -15.946 1.00 66.44 94 SER A CA 1
ATOM 741 C C . SER A 1 94 ? 0.496 5.753 -15.549 1.00 66.44 94 SER A C 1
ATOM 743 O O . SER A 1 94 ? 0.911 4.813 -14.866 1.00 66.44 94 SER A O 1
ATOM 745 N N . GLY A 1 95 ? -0.735 5.776 -16.076 1.00 81.62 95 GLY A N 1
ATOM 746 C CA . GLY A 1 95 ? -1.630 4.630 -16.225 1.00 81.62 95 GLY A CA 1
ATOM 747 C C . GLY A 1 95 ? -2.188 4.056 -14.923 1.00 81.62 95 GLY A C 1
ATOM 748 O O . GLY A 1 95 ? -2.728 4.768 -14.077 1.00 81.62 95 GLY A O 1
ATOM 749 N N . PHE A 1 96 ? -2.086 2.731 -14.799 1.00 81.75 96 PHE A N 1
ATOM 750 C CA . PHE A 1 96 ? -2.663 1.942 -13.708 1.00 81.75 96 PHE A CA 1
ATOM 751 C C . PHE A 1 96 ? -2.130 2.347 -12.325 1.00 81.75 96 PHE A C 1
ATOM 753 O O . PHE A 1 96 ? -2.889 2.368 -11.359 1.00 81.75 96 PHE A O 1
ATOM 760 N N . PHE A 1 97 ? -0.854 2.731 -12.233 1.00 83.31 97 PHE A N 1
ATOM 761 C CA . PHE A 1 97 ? -0.225 3.149 -10.977 1.00 83.31 97 PHE A CA 1
ATOM 762 C C . PHE A 1 97 ? -0.779 4.469 -10.450 1.00 83.31 97 PHE A C 1
ATOM 764 O O . PHE A 1 97 ? -1.002 4.602 -9.251 1.00 83.31 97 PHE A O 1
ATOM 771 N N . LEU A 1 98 ? -1.066 5.424 -11.338 1.00 86.88 98 LEU A N 1
ATOM 772 C CA . LEU A 1 98 ? -1.656 6.703 -10.954 1.00 86.88 98 LEU A CA 1
ATOM 773 C C . LEU A 1 98 ? -3.067 6.504 -10.389 1.00 86.88 98 LEU A C 1
ATOM 775 O O . LEU A 1 98 ? -3.389 7.018 -9.319 1.00 86.88 98 LEU A O 1
ATOM 779 N N . PHE A 1 99 ? -3.884 5.689 -11.063 1.00 88.38 99 PHE A N 1
ATOM 780 C CA . PHE A 1 99 ? -5.223 5.348 -10.585 1.00 88.38 99 PHE A CA 1
ATOM 781 C C . PHE A 1 99 ? -5.179 4.594 -9.248 1.00 88.38 99 PHE A C 1
ATOM 783 O O . PHE A 1 99 ? -5.849 4.992 -8.295 1.00 88.38 99 PHE A O 1
ATOM 790 N N . ALA A 1 100 ? -4.358 3.543 -9.150 1.00 86.44 100 ALA A N 1
ATOM 791 C CA . ALA A 1 100 ? -4.213 2.764 -7.924 1.00 86.44 100 ALA A CA 1
ATOM 792 C C . ALA A 1 100 ? -3.708 3.631 -6.758 1.00 86.44 100 ALA A C 1
ATOM 794 O O . ALA A 1 100 ? -4.274 3.574 -5.669 1.00 86.44 100 ALA A O 1
ATOM 795 N N . GLY A 1 101 ? -2.707 4.484 -6.992 1.00 87.69 101 GLY A N 1
ATOM 796 C CA . GLY A 1 101 ? -2.163 5.400 -5.989 1.00 87.69 101 GLY A CA 1
ATOM 797 C C . GLY A 1 101 ? -3.217 6.361 -5.444 1.00 87.69 101 GLY A C 1
ATOM 798 O O . GLY A 1 101 ? -3.391 6.450 -4.229 1.00 87.69 101 GLY A O 1
ATOM 799 N N . ILE A 1 102 ? -3.991 7.014 -6.319 1.00 90.94 102 ILE A N 1
ATOM 800 C CA . ILE A 1 102 ? -5.059 7.941 -5.906 1.00 90.94 102 ILE A CA 1
ATOM 801 C C . ILE A 1 102 ? -6.123 7.224 -5.069 1.00 90.94 102 ILE A C 1
ATOM 803 O O . ILE A 1 102 ? -6.532 7.748 -4.033 1.00 90.94 102 ILE A O 1
ATOM 807 N N . VAL A 1 103 ? -6.551 6.024 -5.475 1.00 89.75 103 VAL A N 1
ATOM 808 C CA . VAL A 1 103 ? -7.549 5.241 -4.726 1.00 89.75 103 VAL A CA 1
ATOM 809 C C . VAL A 1 103 ? -7.026 4.880 -3.335 1.00 89.75 103 VAL A C 1
ATOM 811 O O . VAL A 1 103 ? -7.735 5.071 -2.346 1.00 89.75 103 VAL A O 1
ATOM 814 N N . VAL A 1 104 ? -5.779 4.413 -3.233 1.00 90.94 104 VAL A N 1
ATOM 815 C CA . VAL A 1 104 ? -5.164 4.050 -1.946 1.00 90.94 104 VAL A CA 1
ATOM 816 C C . VAL A 1 104 ? -5.022 5.276 -1.033 1.00 90.94 104 VAL A C 1
ATOM 818 O O . VAL A 1 104 ? -5.368 5.196 0.148 1.00 90.94 104 VAL A O 1
ATOM 821 N N . ILE A 1 105 ? -4.590 6.424 -1.571 1.00 90.62 105 ILE A N 1
ATOM 822 C CA . ILE A 1 105 ? -4.499 7.687 -0.817 1.00 90.62 105 ILE A CA 1
ATOM 823 C C . ILE A 1 105 ? -5.884 8.131 -0.341 1.00 90.62 105 ILE A C 1
ATOM 825 O O . ILE A 1 105 ? -6.041 8.481 0.828 1.00 90.62 105 ILE A O 1
ATOM 829 N N . ALA A 1 106 ? -6.894 8.097 -1.215 1.00 90.25 106 ALA A N 1
ATOM 830 C CA . ALA A 1 106 ? -8.255 8.499 -0.875 1.00 90.25 106 ALA A CA 1
ATOM 831 C C . ALA A 1 106 ? -8.827 7.633 0.256 1.00 90.25 106 ALA A C 1
ATOM 833 O O . ALA A 1 106 ? -9.382 8.163 1.218 1.00 90.25 106 ALA A O 1
ATOM 834 N N . VAL A 1 107 ? -8.631 6.313 0.192 1.00 87.44 107 VAL A N 1
ATOM 835 C CA . VAL A 1 107 ? -9.048 5.394 1.260 1.00 87.44 107 VAL A CA 1
ATOM 836 C C . VAL A 1 107 ? -8.298 5.678 2.564 1.00 87.44 107 VAL A C 1
ATOM 838 O O . VAL A 1 107 ? -8.927 5.767 3.619 1.00 87.44 107 VAL A O 1
ATOM 841 N N . GLY A 1 108 ? -6.979 5.881 2.505 1.00 85.06 108 GLY A N 1
ATOM 842 C CA . GLY A 1 108 ? -6.175 6.258 3.672 1.00 85.06 108 GLY A CA 1
ATOM 843 C C . GLY A 1 108 ? -6.641 7.567 4.318 1.00 85.06 108 GLY A C 1
ATOM 844 O O . GLY A 1 108 ? -6.725 7.661 5.545 1.00 85.06 108 GLY A O 1
ATOM 845 N N . LEU A 1 109 ? -7.028 8.551 3.504 1.00 86.69 109 LEU A N 1
ATOM 846 C CA . LEU A 1 109 ? -7.549 9.831 3.973 1.00 86.69 109 LEU A CA 1
ATOM 847 C C . LEU A 1 109 ? -8.929 9.681 4.627 1.00 86.69 109 LEU A C 1
ATOM 849 O O . LEU A 1 109 ? -9.144 10.222 5.708 1.00 86.69 109 LEU A O 1
ATOM 853 N N . ILE A 1 110 ? -9.836 8.902 4.028 1.00 84.12 110 ILE A N 1
ATOM 854 C CA . ILE A 1 110 ? -11.156 8.596 4.605 1.00 84.12 110 ILE A CA 1
ATOM 855 C C . ILE A 1 110 ? -10.998 7.925 5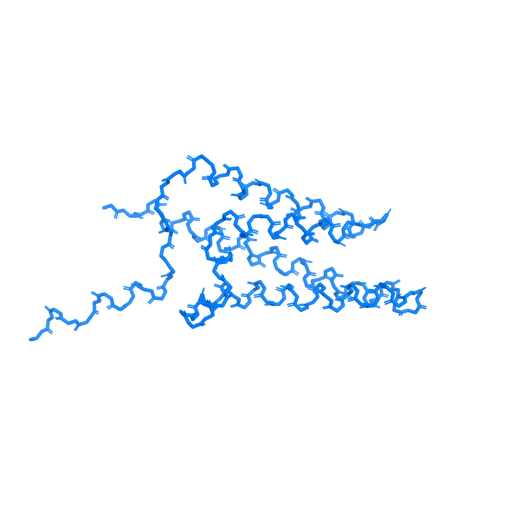.975 1.00 84.12 110 ILE A C 1
ATOM 857 O O . ILE A 1 110 ? -11.645 8.329 6.940 1.00 84.12 110 ILE A O 1
ATOM 861 N N . LEU A 1 111 ? -10.096 6.947 6.082 1.00 74.56 111 LEU A N 1
ATOM 862 C CA . LEU A 1 111 ? -9.780 6.275 7.346 1.00 74.56 111 LEU A CA 1
ATOM 863 C C . LEU A 1 111 ? -9.247 7.256 8.401 1.00 74.56 111 LEU A C 1
ATOM 865 O O . LEU A 1 111 ? -9.645 7.193 9.564 1.00 74.56 111 LEU A O 1
ATOM 869 N N . CYS A 1 112 ? -8.388 8.192 7.991 1.00 78.50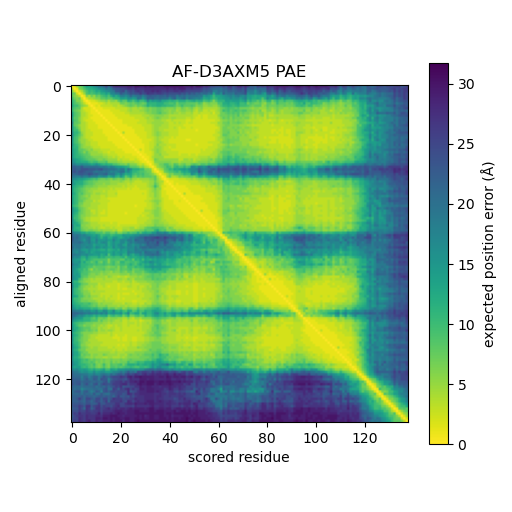 112 CYS A N 1
ATOM 870 C CA . CYS A 1 112 ? -7.825 9.215 8.869 1.00 78.50 112 CYS A CA 1
ATOM 871 C C . CYS A 1 112 ? -8.889 10.222 9.353 1.00 78.50 112 CYS A C 1
ATOM 873 O O . CYS A 1 112 ? -8.958 10.535 10.543 1.00 78.50 112 CYS A O 1
ATOM 875 N N . ILE A 1 113 ? -9.769 10.681 8.458 1.00 78.00 113 ILE A N 1
ATOM 876 C CA . ILE A 1 113 ? -10.853 11.623 8.780 1.00 78.00 113 ILE A CA 1
ATOM 877 C C . ILE A 1 113 ? -11.879 10.973 9.717 1.00 78.00 113 ILE A C 1
ATOM 879 O O . ILE A 1 113 ? -12.283 11.582 10.710 1.00 78.00 113 ILE A O 1
ATOM 883 N N . ILE A 1 114 ? -12.279 9.725 9.448 1.00 71.31 114 ILE A N 1
ATOM 884 C CA . ILE A 1 114 ? -13.246 9.021 10.299 1.00 71.31 114 ILE A CA 1
ATOM 885 C C . ILE A 1 114 ? -12.673 8.776 11.697 1.00 71.31 114 ILE A C 1
ATOM 887 O O . ILE A 1 114 ? -13.429 8.827 12.663 1.00 71.31 114 ILE A O 1
ATOM 891 N N . HIS A 1 115 ? -11.359 8.582 11.837 1.00 69.25 115 HIS A N 1
ATOM 892 C CA . HIS A 1 115 ? -10.724 8.492 13.152 1.00 69.25 115 HIS A CA 1
ATOM 893 C C . HIS A 1 115 ? -10.884 9.782 13.972 1.00 69.25 115 HIS A C 1
ATOM 895 O O . HIS A 1 115 ? -11.214 9.715 15.152 1.00 69.25 115 HIS A O 1
ATOM 901 N N . PHE A 1 116 ? -10.714 10.953 13.351 1.00 66.75 116 PHE A N 1
ATOM 902 C CA . PHE A 1 116 ? -10.911 12.240 14.031 1.00 66.75 116 PHE A CA 1
ATOM 903 C C . PHE A 1 116 ? -12.373 12.488 14.431 1.00 66.75 116 PHE A C 1
ATOM 905 O O . PHE A 1 116 ? -12.634 13.116 15.455 1.00 66.75 116 PHE A O 1
ATOM 912 N N . ILE A 1 117 ? -13.323 11.979 13.642 1.00 65.94 117 ILE A N 1
ATOM 913 C CA . ILE A 1 117 ? -14.765 12.094 13.913 1.00 65.94 117 ILE A CA 1
ATOM 914 C C . ILE A 1 117 ? -15.222 11.067 14.961 1.00 65.94 117 ILE A C 1
ATOM 916 O O . ILE A 1 117 ? -16.034 11.376 15.830 1.00 65.94 117 ILE A O 1
ATOM 920 N N . SER A 1 118 ? -14.696 9.843 14.904 1.00 54.31 118 SER A N 1
ATOM 921 C CA . SER A 1 118 ? -15.022 8.752 15.821 1.00 54.31 118 SER A CA 1
ATOM 922 C C . SER A 1 118 ? -13.999 8.694 16.952 1.00 54.31 118 SER A C 1
ATOM 924 O O . SER A 1 118 ? -13.146 7.814 16.997 1.00 54.31 118 SER A O 1
ATOM 926 N N . THR A 1 119 ? -14.141 9.576 17.941 1.00 48.03 119 THR A N 1
ATOM 927 C CA . THR A 1 119 ? -13.465 9.489 19.256 1.00 48.03 119 THR A CA 1
ATOM 928 C C . THR A 1 119 ? -13.915 8.268 20.091 1.00 48.03 119 THR A C 1
ATOM 930 O O . THR A 1 119 ? -13.636 8.178 21.286 1.00 48.03 119 THR A O 1
ATOM 933 N N . VAL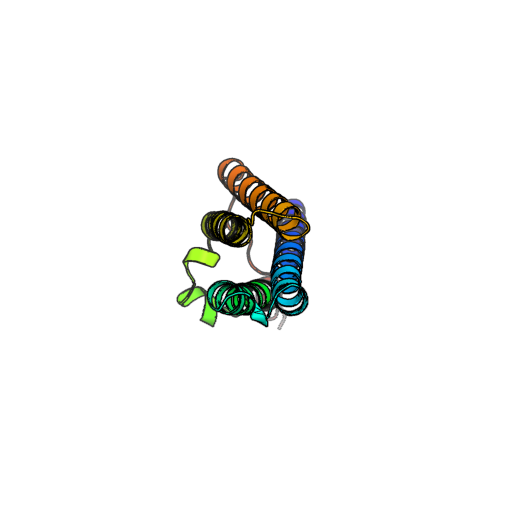 A 1 120 ? -14.620 7.305 19.485 1.00 45.62 120 VAL A N 1
ATOM 934 C CA . VAL A 1 120 ? -15.274 6.179 20.158 1.00 45.62 120 VAL A CA 1
ATOM 935 C C . VAL A 1 120 ? -14.393 4.932 20.063 1.00 45.62 120 VAL A C 1
ATOM 937 O O . VAL A 1 120 ? -14.207 4.374 18.988 1.00 45.62 120 VAL A O 1
ATOM 940 N N . SER A 1 121 ? -13.834 4.570 21.221 1.00 50.69 121 SER A N 1
ATOM 941 C CA . SER A 1 121 ? -13.224 3.294 21.637 1.00 50.69 121 SER A CA 1
ATOM 942 C C . SER A 1 121 ? -12.781 2.281 20.564 1.00 50.69 121 SER A C 1
ATOM 944 O O . SER A 1 121 ? -13.576 1.740 19.802 1.00 50.69 121 SER A O 1
ATOM 946 N N . HIS A 1 122 ? -11.492 1.916 20.650 1.00 50.69 122 HIS A N 1
ATOM 947 C CA . HIS A 1 122 ? -10.817 0.816 19.950 1.00 50.69 122 HIS A CA 1
ATOM 948 C C . HIS A 1 122 ? -11.752 -0.354 19.573 1.00 50.69 122 HIS A C 1
ATOM 950 O O . HIS A 1 122 ? -12.252 -1.035 20.480 1.00 50.69 122 HIS A O 1
ATOM 956 N N . PRO A 1 123 ? -11.948 -0.665 18.275 1.00 49.06 123 PRO A N 1
ATOM 957 C CA . PRO A 1 123 ? -12.560 -1.928 17.896 1.00 49.06 123 PRO A CA 1
ATOM 958 C C . PRO A 1 123 ? -11.658 -3.059 18.391 1.00 49.06 123 PRO A C 1
ATOM 960 O O . PRO A 1 123 ? -10.441 -3.078 18.189 1.00 49.06 123 PRO A O 1
ATOM 963 N N . LYS A 1 124 ? -12.263 -4.010 19.086 1.00 55.03 124 LYS A N 1
ATOM 964 C CA . LYS A 1 124 ? -11.571 -5.218 19.515 1.00 55.03 124 LYS A CA 1
ATOM 965 C C . LYS A 1 124 ? -11.618 -6.227 18.358 1.00 55.03 124 LYS A C 1
ATOM 967 O O . LYS A 1 124 ? -12.702 -6.424 17.806 1.00 55.03 124 LYS A O 1
ATOM 972 N N . PRO A 1 125 ? -10.490 -6.867 17.994 1.00 51.50 125 PRO A N 1
ATOM 973 C CA . PRO A 1 125 ? -10.449 -7.890 16.950 1.00 51.50 125 PRO A CA 1
ATOM 974 C C . PRO A 1 125 ? -11.423 -9.046 17.219 1.00 51.50 125 PRO A C 1
ATOM 976 O O . PRO A 1 125 ? -11.674 -9.397 18.375 1.00 51.50 125 PRO A O 1
ATOM 979 N N . LEU A 1 126 ? -11.910 -9.685 16.148 1.00 55.69 126 LEU A N 1
ATOM 980 C CA . LEU A 1 126 ? -12.872 -10.799 16.202 1.00 55.69 126 LEU A CA 1
ATOM 981 C C . LEU A 1 126 ? -12.383 -11.990 17.050 1.00 55.69 126 LEU A C 1
ATOM 983 O O . LEU A 1 126 ? -13.197 -12.694 17.636 1.00 55.69 126 LEU A O 1
ATOM 987 N N . THR A 1 127 ? -11.064 -12.151 17.201 1.00 54.81 127 THR A N 1
ATOM 988 C CA . THR A 1 127 ? -10.445 -13.210 18.020 1.00 54.81 127 THR A CA 1
ATOM 989 C C . THR A 1 127 ? -10.757 -13.092 19.521 1.00 54.81 127 THR A C 1
ATOM 991 O O . THR A 1 127 ? -10.768 -14.086 20.238 1.00 54.81 127 THR A O 1
ATOM 994 N N . ASN A 1 128 ? -11.089 -11.891 20.012 1.00 49.12 128 ASN A N 1
ATOM 995 C CA . ASN A 1 128 ? -11.427 -11.671 21.424 1.00 49.12 128 ASN A CA 1
ATOM 996 C C . ASN A 1 128 ? -12.923 -11.843 21.735 1.00 49.12 128 ASN A C 1
ATOM 998 O O . ASN A 1 128 ? -13.327 -11.616 22.875 1.00 49.12 128 ASN A O 1
ATOM 1002 N N . ARG A 1 129 ? -13.761 -12.211 20.754 1.00 49.81 129 ARG A N 1
ATOM 1003 C CA . ARG A 1 129 ? -15.191 -12.472 20.998 1.00 49.81 129 ARG A CA 1
ATOM 1004 C C . ARG A 1 129 ? -15.446 -13.877 21.543 1.00 49.81 129 ARG A C 1
ATOM 1006 O O . ARG A 1 129 ? -16.348 -14.041 22.353 1.00 49.81 129 ARG A O 1
ATOM 1013 N N . GLU A 1 130 ? -14.606 -14.838 21.167 1.00 50.47 130 GLU A N 1
ATOM 1014 C CA . GLU A 1 130 ? -14.737 -16.246 21.566 1.00 50.47 130 GLU A CA 1
ATOM 1015 C C . GLU A 1 130 ? -14.112 -16.533 22.945 1.00 50.47 130 GLU A C 1
ATOM 1017 O O . GLU A 1 130 ? -14.585 -17.376 23.699 1.00 50.47 130 GLU A O 1
ATOM 1022 N N . ALA A 1 131 ? -13.078 -15.782 23.343 1.00 53.00 131 ALA A N 1
ATOM 1023 C CA . ALA A 1 131 ? -12.391 -15.997 24.622 1.00 53.00 131 ALA A CA 1
ATOM 1024 C C . ALA A 1 131 ? -13.188 -15.524 25.860 1.00 53.00 131 ALA A C 1
ATOM 1026 O O . ALA A 1 131 ? -12.757 -15.753 26.988 1.00 53.00 131 ALA A O 1
ATOM 1027 N N . ALA A 1 132 ? -14.333 -14.857 25.672 1.00 51.97 132 ALA A N 1
ATOM 1028 C CA . ALA A 1 132 ? -15.155 -14.326 26.761 1.00 51.97 132 ALA A CA 1
ATOM 1029 C C . ALA A 1 132 ? -16.267 -15.284 27.233 1.00 51.97 132 ALA A C 1
ATOM 1031 O O . ALA A 1 132 ? -16.985 -14.944 28.172 1.00 51.97 132 ALA A O 1
ATOM 1032 N N . HIS A 1 133 ? -16.430 -16.458 26.609 1.00 56.44 133 HIS A N 1
ATOM 1033 C CA . HIS A 1 133 ? -17.481 -17.409 26.983 1.00 56.44 133 HIS A CA 1
ATOM 1034 C C . HIS A 1 133 ? -17.027 -18.873 26.820 1.00 56.44 133 HIS A C 1
ATOM 1036 O O . HIS A 1 133 ? -17.349 -19.523 25.829 1.00 56.44 133 HIS A O 1
ATOM 1042 N N . PRO A 1 134 ? -16.262 -19.417 27.788 1.00 48.53 134 PRO A N 1
ATOM 1043 C CA . PRO A 1 134 ? -16.580 -20.783 28.229 1.00 48.53 134 PRO A CA 1
ATOM 1044 C C . PRO A 1 134 ? -16.476 -21.057 29.745 1.00 48.53 134 PRO A C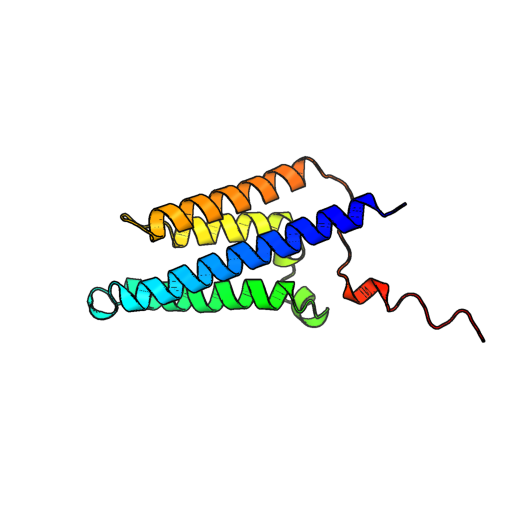 1
ATOM 1046 O O . PRO A 1 134 ? -16.611 -22.207 30.139 1.00 48.53 134 PRO A O 1
ATOM 1049 N N . SER A 1 135 ? -16.275 -20.066 30.625 1.00 55.38 135 SER A N 1
ATOM 1050 C CA . SER A 1 135 ? -16.055 -20.336 32.067 1.00 55.38 135 SER A CA 1
ATOM 1051 C C . SER A 1 135 ? -17.173 -19.885 33.023 1.00 55.38 135 SER A C 1
ATOM 1053 O O . SER A 1 135 ? -16.898 -19.652 34.195 1.00 55.38 135 SER A O 1
ATOM 1055 N N . GLN A 1 136 ? -18.425 -19.749 32.566 1.00 55.06 136 GLN A N 1
ATOM 1056 C CA . GLN A 1 136 ? -19.574 -19.463 33.455 1.00 55.06 136 GL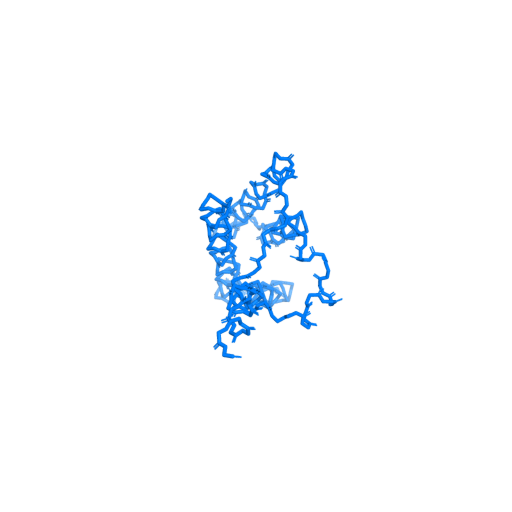N A CA 1
ATOM 1057 C C . GLN A 1 136 ? -20.713 -20.496 33.412 1.00 55.06 136 GLN A C 1
ATOM 1059 O O . GLN A 1 136 ? -21.807 -20.218 33.897 1.00 55.06 136 GLN A O 1
ATOM 1064 N N . GLN A 1 137 ? -20.478 -21.703 32.894 1.00 47.94 137 GLN A N 1
ATOM 1065 C CA . GLN A 1 137 ? -21.437 -22.807 33.026 1.00 47.94 137 GLN A CA 1
ATOM 1066 C C . GLN A 1 137 ? -20.721 -24.138 33.281 1.00 47.94 137 GLN A C 1
ATOM 1068 O O . GLN A 1 137 ? -20.531 -24.916 32.352 1.00 47.94 137 GLN A O 1
ATOM 1073 N N . ALA A 1 138 ? -20.312 -24.363 34.533 1.00 41.44 138 ALA A N 1
ATOM 1074 C CA . ALA A 1 138 ? -20.324 -25.653 35.238 1.00 41.44 138 ALA A CA 1
ATOM 1075 C C . ALA A 1 138 ? -19.807 -25.454 36.668 1.00 41.44 138 ALA A C 1
ATOM 1077 O O . ALA A 1 138 ? -18.662 -24.968 36.809 1.00 41.44 138 ALA A O 1
#

pLDDT: mean 74.15, std 15.13, range [40.94, 92.62]

Sequence (138 aa):
MGVHGDRVSIIFTVLSILVGILITAAGIYSFVSGFWRSIIGFVLGIYYIIFGVMIVFLEISFPARILSLFGFYAYWFGKGLFFILLGLLILSDSGFFLFAGIVVIAVGLILCIIHFISTVSHPKPLTNREAAHPSQQA

Organism: Heterostelium pallidum (strain ATCC 26659 / Pp 5 / PN500) (NCBI:txid670386)